Protein AF-A0A3S5FCS4-F1 (afdb_monomer)

Structure (mmCIF, N/CA/C/O backbone):
data_AF-A0A3S5FCS4-F1
#
_entry.id   AF-A0A3S5FCS4-F1
#
loop_
_atom_site.group_PDB
_atom_site.id
_atom_site.type_symbol
_atom_site.label_atom_id
_atom_site.label_alt_id
_atom_site.label_comp_id
_atom_site.label_asym_id
_atom_site.label_entity_id
_atom_site.label_seq_id
_atom_site.pdbx_PDB_ins_code
_atom_site.Cartn_x
_atom_site.Cartn_y
_atom_site.Cartn_z
_atom_site.occupancy
_atom_site.B_iso_or_equiv
_atom_site.auth_seq_id
_atom_site.auth_comp_id
_atom_site.auth_asym_id
_atom_site.auth_atom_id
_atom_site.pdbx_PDB_model_num
ATOM 1 N N . MET A 1 1 ? 0.473 -11.542 9.544 1.00 88.50 1 MET A N 1
ATOM 2 C CA . MET A 1 1 ? 0.260 -10.381 8.647 1.00 88.50 1 MET A CA 1
ATOM 3 C C . MET A 1 1 ? 1.457 -10.288 7.717 1.00 88.50 1 MET A C 1
ATOM 5 O O . MET A 1 1 ? 2.447 -10.946 8.009 1.00 88.50 1 MET A O 1
ATOM 9 N N . MET A 1 2 ? 1.379 -9.542 6.619 1.00 96.56 2 MET A N 1
ATOM 10 C CA . MET A 1 2 ? 2.517 -9.340 5.710 1.00 96.56 2 MET A CA 1
ATOM 11 C C . MET A 1 2 ? 2.547 -7.889 5.230 1.00 96.56 2 MET A C 1
ATOM 13 O O . MET A 1 2 ? 1.510 -7.363 4.830 1.00 96.56 2 MET A O 1
ATOM 17 N N . SER A 1 3 ? 3.722 -7.266 5.277 1.00 97.19 3 SER A N 1
ATOM 18 C CA . SER A 1 3 ? 3.947 -5.888 4.831 1.00 97.19 3 SER A CA 1
ATOM 19 C C . SER A 1 3 ? 4.472 -5.864 3.399 1.00 97.19 3 SER A C 1
ATOM 21 O O . SER A 1 3 ? 5.338 -6.660 3.045 1.00 97.19 3 SER A O 1
ATOM 23 N N . ILE A 1 4 ? 3.970 -4.935 2.588 1.00 97.81 4 ILE A N 1
ATOM 24 C CA . ILE A 1 4 ? 4.324 -4.771 1.174 1.00 97.81 4 ILE A CA 1
ATOM 25 C C . ILE A 1 4 ? 4.687 -3.303 0.938 1.00 97.81 4 ILE A C 1
ATOM 27 O O . ILE A 1 4 ? 3.957 -2.408 1.367 1.00 97.81 4 ILE A O 1
ATOM 31 N N . SER A 1 5 ? 5.789 -3.042 0.232 1.00 97.81 5 SER A N 1
ATOM 32 C CA . SER A 1 5 ? 6.222 -1.687 -0.134 1.00 97.81 5 SER A CA 1
ATOM 33 C C . SER A 1 5 ? 6.311 -1.539 -1.650 1.00 97.81 5 SER A C 1
ATOM 35 O O . SER A 1 5 ? 7.005 -2.322 -2.294 1.00 97.81 5 SER A O 1
ATOM 37 N N . GLY A 1 6 ? 5.642 -0.530 -2.222 1.00 97.06 6 GLY A N 1
ATOM 38 C CA . GLY A 1 6 ? 5.539 -0.375 -3.678 1.00 97.06 6 GLY A CA 1
ATOM 39 C C . GLY A 1 6 ? 6.875 -0.129 -4.369 1.00 97.06 6 GLY A C 1
ATOM 40 O O . GLY A 1 6 ? 7.219 -0.818 -5.321 1.00 97.06 6 GLY A O 1
ATOM 41 N N . HIS A 1 7 ? 7.689 0.782 -3.840 1.00 97.56 7 HIS A N 1
ATOM 42 C CA . HIS A 1 7 ? 8.987 1.124 -4.434 1.00 97.56 7 HIS A CA 1
ATOM 43 C C . HIS A 1 7 ? 10.051 0.015 -4.376 1.00 97.56 7 HIS A C 1
ATOM 45 O O . HIS A 1 7 ? 11.156 0.215 -4.870 1.00 97.56 7 HIS A O 1
ATOM 51 N N . LYS A 1 8 ? 9.749 -1.138 -3.764 1.00 96.69 8 LYS A N 1
ATOM 52 C CA . LYS A 1 8 ? 10.615 -2.329 -3.788 1.00 96.69 8 LYS A CA 1
ATOM 53 C C . LYS A 1 8 ? 10.250 -3.315 -4.896 1.00 96.69 8 LYS A C 1
ATOM 55 O O . LYS A 1 8 ? 10.973 -4.277 -5.102 1.00 96.69 8 LYS A O 1
ATOM 60 N N . ILE A 1 9 ? 9.151 -3.057 -5.596 1.00 96.44 9 ILE A N 1
ATOM 61 C CA . ILE A 1 9 ? 8.637 -3.865 -6.703 1.00 96.44 9 ILE A CA 1
ATOM 62 C C . ILE A 1 9 ? 8.338 -2.972 -7.914 1.00 96.44 9 ILE A C 1
ATOM 64 O O . ILE A 1 9 ? 7.323 -3.130 -8.574 1.00 96.44 9 ILE A O 1
ATOM 68 N N . TYR A 1 10 ? 9.196 -1.977 -8.170 1.00 96.81 10 TYR A N 1
ATOM 69 C CA . TYR A 1 10 ? 9.063 -1.015 -9.280 1.00 96.81 10 TYR A CA 1
ATOM 70 C C . TYR A 1 10 ? 7.820 -0.099 -9.229 1.00 96.81 10 TYR A C 1
ATOM 72 O O . TYR A 1 10 ? 7.535 0.623 -10.180 1.00 96.81 10 TYR A O 1
ATOM 80 N N . GLY A 1 11 ? 7.087 -0.079 -8.112 1.00 97.44 11 GLY A N 1
ATOM 81 C CA . GLY A 1 11 ? 5.973 0.840 -7.879 1.00 97.44 11 GLY A CA 1
ATOM 82 C C . GLY A 1 11 ? 6.409 2.224 -7.369 1.00 97.44 11 GLY A C 1
ATOM 83 O O . GLY A 1 11 ? 7.585 2.461 -7.083 1.00 97.44 11 GLY A O 1
ATOM 84 N N . PRO A 1 12 ? 5.466 3.166 -7.199 1.00 98.19 12 PRO A N 1
ATOM 85 C CA . PRO A 1 12 ? 5.785 4.507 -6.721 1.00 98.19 12 PRO A CA 1
ATOM 86 C C . PRO A 1 12 ? 6.198 4.524 -5.237 1.00 98.19 12 PRO A C 1
ATOM 88 O O . PRO A 1 12 ? 5.812 3.668 -4.434 1.00 98.19 12 PRO A O 1
ATOM 91 N N . LYS A 1 13 ? 6.983 5.537 -4.848 1.00 97.75 13 LYS A N 1
ATOM 92 C CA . LYS A 1 13 ? 7.296 5.829 -3.437 1.00 97.75 13 LYS A CA 1
ATOM 93 C C . LYS A 1 13 ? 6.055 6.374 -2.719 1.00 97.75 13 LYS A C 1
ATOM 95 O O . LYS A 1 13 ? 5.185 6.975 -3.337 1.00 97.75 13 LYS A O 1
ATOM 100 N N . GLY A 1 14 ? 5.989 6.176 -1.402 1.00 96.75 14 GLY A N 1
ATOM 101 C CA . GLY A 1 14 ? 4.890 6.691 -0.573 1.00 96.75 14 GLY A CA 1
ATOM 102 C C . GLY A 1 14 ? 3.626 5.824 -0.549 1.00 96.75 14 GLY A C 1
ATOM 103 O O . GLY A 1 14 ? 2.610 6.257 -0.015 1.00 96.75 14 GLY A O 1
ATOM 104 N N . VAL A 1 15 ? 3.675 4.597 -1.084 1.00 98.19 15 VAL A N 1
ATOM 105 C CA . VAL A 1 15 ? 2.569 3.631 -1.008 1.00 98.19 15 VAL A CA 1
ATOM 106 C C . VAL A 1 15 ? 3.057 2.229 -0.661 1.00 98.19 15 VAL A C 1
ATOM 108 O O . VAL A 1 15 ? 4.160 1.803 -1.018 1.00 98.19 15 VAL A O 1
ATOM 111 N N . GLY A 1 16 ? 2.210 1.504 0.053 1.00 97.44 16 GLY A N 1
ATOM 112 C CA . GLY A 1 16 ? 2.404 0.118 0.440 1.00 97.44 16 GLY A CA 1
ATOM 113 C C . GLY A 1 16 ? 1.070 -0.505 0.828 1.00 97.44 16 GLY A C 1
ATOM 114 O O . GLY A 1 16 ? 0.026 0.145 0.749 1.00 97.44 16 GLY A O 1
ATOM 115 N N . ALA A 1 17 ? 1.107 -1.762 1.250 1.00 97.75 17 ALA A N 1
ATOM 116 C CA . ALA A 1 17 ? -0.072 -2.484 1.705 1.00 97.75 17 ALA A CA 1
ATOM 117 C C . ALA A 1 17 ? 0.259 -3.361 2.915 1.00 97.75 17 ALA A C 1
ATOM 119 O O . ALA A 1 17 ? 1.389 -3.825 3.080 1.00 97.75 17 ALA A O 1
ATOM 120 N N . LEU A 1 18 ? -0.752 -3.606 3.746 1.00 97.50 18 LEU A N 1
ATOM 121 C CA . LEU A 1 18 ? -0.689 -4.551 4.853 1.00 97.50 18 LEU A CA 1
ATOM 122 C C . LEU A 1 18 ? -1.715 -5.655 4.619 1.00 97.50 18 LEU A C 1
ATOM 124 O O . LEU A 1 18 ? -2.924 -5.419 4.616 1.00 97.50 18 LEU A O 1
ATOM 128 N N . TYR A 1 19 ? -1.239 -6.885 4.467 1.00 97.25 19 TYR A N 1
ATOM 129 C CA . TYR A 1 19 ? -2.110 -8.045 4.425 1.00 97.25 19 TYR A CA 1
ATOM 130 C C . TYR A 1 19 ? -2.488 -8.487 5.843 1.00 97.25 19 TYR A C 1
ATOM 132 O O . TYR A 1 19 ? -1.663 -9.004 6.610 1.00 97.25 19 TYR A O 1
ATOM 140 N N . VAL A 1 20 ? -3.774 -8.335 6.163 1.00 96.94 20 VAL A N 1
ATOM 141 C CA . VAL A 1 20 ? -4.395 -8.834 7.393 1.00 96.94 20 VAL A CA 1
ATOM 142 C C . VAL A 1 20 ? -5.231 -10.069 7.062 1.00 96.94 20 VAL A C 1
ATOM 144 O O . VAL A 1 20 ? -6.221 -10.005 6.329 1.00 96.94 20 VAL A O 1
ATOM 147 N N . ARG A 1 21 ? -4.821 -11.222 7.602 1.00 96.62 21 ARG A N 1
ATOM 148 C CA . ARG A 1 21 ? -5.481 -12.507 7.347 1.00 96.62 21 ARG A CA 1
ATOM 149 C C . ARG A 1 21 ? -6.913 -12.487 7.889 1.00 96.62 21 ARG A C 1
ATOM 151 O O . ARG A 1 21 ? -7.143 -12.201 9.062 1.00 96.62 21 ARG A O 1
ATOM 158 N N . ARG A 1 22 ? -7.881 -12.841 7.035 1.00 94.44 22 ARG A N 1
ATOM 159 C CA . ARG A 1 22 ? -9.309 -12.873 7.403 1.00 94.44 22 ARG A CA 1
ATOM 160 C C . ARG A 1 22 ? -9.736 -14.164 8.106 1.00 94.44 22 ARG A C 1
ATOM 162 O O . ARG A 1 22 ? -10.665 -14.112 8.907 1.00 94.44 22 ARG A O 1
ATOM 169 N N . ARG A 1 23 ? -9.107 -15.308 7.798 1.00 95.31 23 ARG A N 1
ATOM 170 C CA . ARG A 1 23 ? -9.429 -16.625 8.385 1.00 95.31 23 ARG A CA 1
ATOM 171 C C . ARG A 1 23 ? -8.179 -17.484 8.641 1.00 95.31 23 ARG A C 1
ATOM 173 O O . ARG A 1 23 ? -7.459 -17.741 7.672 1.00 95.31 23 ARG A O 1
ATOM 180 N N . PRO A 1 24 ? -7.950 -17.949 9.892 1.00 93.44 24 PRO A N 1
ATOM 181 C CA . PRO A 1 24 ? -8.536 -17.444 11.140 1.00 93.44 24 PRO A CA 1
ATOM 182 C C . PRO A 1 24 ? -8.398 -15.920 11.252 1.00 93.44 24 PRO A C 1
ATOM 184 O O . PRO A 1 24 ? -7.494 -15.320 10.666 1.00 93.44 24 PRO A O 1
ATOM 187 N N . ARG A 1 25 ? -9.370 -15.291 11.918 1.00 94.38 25 ARG A N 1
ATOM 188 C CA . ARG A 1 25 ? -9.507 -13.832 11.942 1.00 94.38 25 ARG A CA 1
ATOM 189 C C . ARG A 1 25 ? -8.412 -13.216 12.804 1.00 94.38 25 ARG A C 1
ATOM 191 O O . ARG A 1 25 ? -8.390 -13.436 14.009 1.00 94.38 25 ARG A O 1
ATOM 198 N N . VAL A 1 26 ? -7.561 -12.402 12.188 1.00 95.88 26 VAL A N 1
ATOM 199 C CA . VAL A 1 26 ? -6.589 -11.556 12.890 1.00 95.88 26 VAL A CA 1
ATOM 200 C C . VAL A 1 26 ? -7.215 -10.178 13.107 1.00 95.88 26 VAL A C 1
ATOM 202 O O . VAL A 1 26 ? -7.800 -9.615 12.179 1.00 95.88 26 VAL A O 1
ATOM 205 N N . ARG A 1 27 ? -7.136 -9.654 14.333 1.00 92.81 27 ARG A N 1
ATOM 206 C CA . ARG A 1 27 ? -7.565 -8.291 14.680 1.00 92.81 27 ARG A CA 1
ATOM 207 C C . ARG A 1 27 ? -6.329 -7.432 14.923 1.00 92.81 27 ARG A C 1
ATOM 209 O O . ARG A 1 27 ? -5.361 -7.922 15.493 1.00 92.81 27 ARG A O 1
ATOM 216 N N . ILE A 1 28 ? -6.383 -6.184 14.480 1.00 94.38 28 ILE A N 1
ATOM 217 C CA . ILE A 1 28 ? -5.356 -5.177 14.735 1.00 94.38 28 ILE A CA 1
ATOM 218 C C . ILE A 1 28 ? -6.016 -3.899 15.223 1.00 94.38 28 ILE A C 1
ATOM 220 O O . ILE A 1 28 ? -7.149 -3.606 14.839 1.00 94.38 28 ILE A O 1
ATOM 224 N N . GLU A 1 29 ? -5.296 -3.166 16.058 1.00 94.81 29 GLU A N 1
ATOM 225 C CA . GLU A 1 29 ? -5.660 -1.818 16.462 1.00 94.81 29 GLU A CA 1
ATOM 226 C C . GLU A 1 29 ? -5.106 -0.818 15.442 1.00 94.81 29 GLU A C 1
ATOM 228 O O . GLU A 1 29 ? -3.968 -0.950 14.980 1.00 94.81 29 GLU A O 1
ATOM 233 N N . ALA A 1 30 ? -5.923 0.157 15.044 1.00 95.56 30 ALA A N 1
ATOM 234 C CA . ALA A 1 30 ? -5.474 1.211 14.148 1.00 95.56 30 ALA A CA 1
ATOM 235 C C . ALA A 1 30 ? -4.556 2.185 14.884 1.00 95.56 30 ALA A C 1
ATOM 237 O O . ALA A 1 30 ? -4.944 2.785 15.878 1.00 95.56 30 ALA A O 1
ATOM 238 N N . LEU A 1 31 ? -3.367 2.411 14.326 1.00 96.38 31 LEU A N 1
ATOM 239 C CA . LEU A 1 31 ? -2.436 3.429 14.824 1.00 96.38 31 LE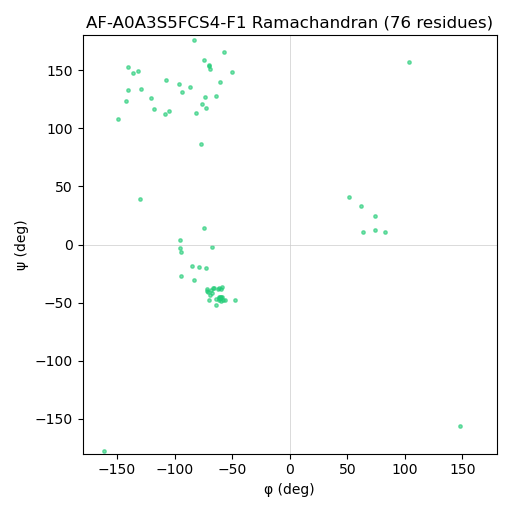U A CA 1
ATOM 240 C C . LEU A 1 31 ? -2.821 4.850 14.383 1.00 96.38 31 LEU A C 1
ATOM 242 O O . LEU A 1 31 ? 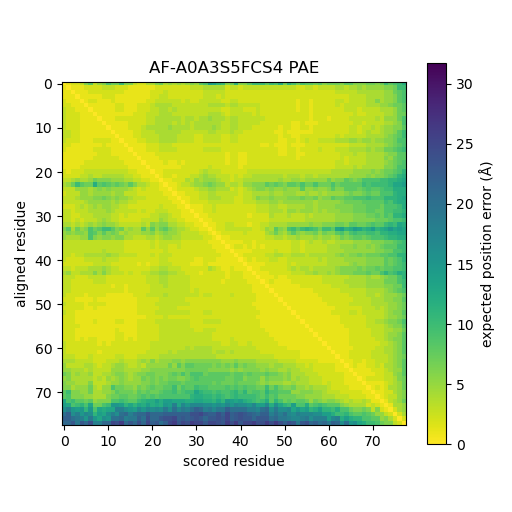-2.342 5.829 14.943 1.00 96.38 31 LEU A O 1
ATOM 246 N N . GLN A 1 32 ? -3.643 4.970 13.335 1.00 95.75 32 GLN A N 1
ATOM 247 C CA . GLN A 1 32 ? -4.066 6.246 12.757 1.00 95.75 32 GLN A CA 1
ATOM 248 C C . GLN A 1 32 ? -5.536 6.513 13.088 1.00 95.75 32 GLN A C 1
ATOM 250 O O . GLN A 1 32 ? -6.426 5.845 12.552 1.00 95.75 32 GLN A O 1
ATOM 255 N N . SER A 1 33 ? -5.784 7.523 13.920 1.00 96.12 33 SER A N 1
ATOM 256 C CA . SER A 1 33 ? -7.127 8.029 14.229 1.00 96.12 33 SER A CA 1
ATOM 257 C C . SER A 1 33 ? -7.759 8.748 13.028 1.00 96.12 33 SER A C 1
ATOM 259 O O . SER A 1 33 ? -7.052 9.319 12.197 1.00 96.12 33 SER A O 1
ATOM 261 N N . GLY A 1 34 ? -9.093 8.734 12.924 1.00 95.00 34 GLY A N 1
ATOM 262 C CA . GLY A 1 34 ? -9.836 9.414 11.856 1.00 95.00 34 GLY A CA 1
ATOM 263 C C . GLY A 1 34 ? -11.133 8.702 11.454 1.00 95.00 34 GLY A C 1
ATOM 264 O O . GLY A 1 34 ? -11.711 7.959 12.240 1.00 95.00 34 GLY A O 1
ATOM 265 N N . GLY A 1 35 ? -11.594 8.937 10.220 1.00 95.62 35 GLY A N 1
ATOM 266 C CA . GLY A 1 35 ? -12.920 8.535 9.717 1.00 95.62 35 GLY A CA 1
ATOM 267 C C . GLY A 1 35 ? -13.127 7.046 9.403 1.00 95.62 35 GLY A C 1
ATOM 268 O O . GLY A 1 35 ? -14.088 6.706 8.719 1.00 95.62 35 GLY A O 1
ATOM 269 N N . GLY A 1 36 ? -12.241 6.154 9.851 1.00 94.38 36 GLY A N 1
ATOM 270 C CA . GLY A 1 36 ? -12.453 4.707 9.743 1.00 94.38 36 GLY A CA 1
ATOM 271 C C . GLY A 1 36 ? -12.293 4.109 8.337 1.00 94.38 36 GLY A C 1
ATOM 272 O O . GLY A 1 36 ? -12.846 3.041 8.060 1.00 94.38 36 GLY A O 1
ATOM 273 N N . GLN A 1 37 ? -11.531 4.753 7.446 1.00 97.38 37 GLN A N 1
ATOM 274 C CA . GLN A 1 37 ? -11.149 4.174 6.150 1.00 97.38 37 GLN A CA 1
ATOM 275 C C . GLN A 1 37 ? -10.408 2.829 6.315 1.00 97.38 37 GLN A C 1
ATOM 277 O O . GLN A 1 37 ? -10.014 2.437 7.417 1.00 97.38 37 GLN A O 1
ATOM 282 N N . GLU A 1 38 ? -10.271 2.071 5.219 1.00 95.94 38 GLU A N 1
ATOM 283 C CA . GLU A 1 38 ? -9.625 0.747 5.221 1.00 95.94 38 GLU A CA 1
ATOM 284 C C . GLU A 1 38 ? -10.193 -0.192 6.306 1.00 95.94 38 GLU A C 1
ATOM 286 O O . GLU A 1 38 ? -9.466 -0.924 6.978 1.00 95.94 38 GLU A O 1
ATOM 291 N N . ARG A 1 39 ? -11.525 -0.169 6.488 1.00 94.94 39 ARG A N 1
ATOM 292 C CA . ARG A 1 39 ? -12.274 -0.959 7.491 1.00 94.94 39 ARG A CA 1
ATOM 293 C C . ARG A 1 39 ? -11.890 -0.635 8.939 1.00 94.94 39 ARG A C 1
ATOM 295 O O . ARG A 1 39 ? -11.871 -1.530 9.784 1.00 94.94 39 ARG A O 1
ATOM 302 N N . GLY A 1 40 ? -11.549 0.621 9.205 1.00 95.00 40 GLY A N 1
ATOM 303 C CA . GLY A 1 40 ? -11.090 1.074 10.512 1.00 95.00 40 GLY A CA 1
ATOM 304 C C . GLY A 1 40 ? -9.668 0.642 10.856 1.00 95.00 40 GLY A C 1
ATOM 305 O O . GLY A 1 40 ? -9.296 0.759 12.013 1.00 95.00 40 GLY A O 1
ATOM 306 N N . MET A 1 41 ? -8.881 0.130 9.899 1.00 95.94 41 MET A N 1
ATOM 307 C CA . MET A 1 41 ? -7.493 -0.297 10.142 1.00 95.94 41 MET A CA 1
ATOM 308 C C . MET A 1 41 ? -6.468 0.792 9.807 1.00 95.94 41 MET A C 1
ATOM 310 O O . MET A 1 41 ? -5.377 0.806 10.376 1.00 95.94 41 MET A O 1
ATOM 314 N N . ARG A 1 42 ? -6.799 1.700 8.883 1.00 96.94 42 ARG A N 1
ATOM 315 C CA . ARG A 1 42 ? -5.938 2.820 8.494 1.00 96.94 42 ARG A CA 1
ATOM 316 C C . ARG A 1 42 ? -6.805 4.000 8.078 1.00 96.94 42 ARG A C 1
ATOM 318 O O . ARG A 1 42 ? -7.407 3.985 7.008 1.00 96.94 42 ARG A O 1
ATOM 325 N N . SER A 1 43 ? -6.840 5.027 8.917 1.00 96.19 43 SER A N 1
ATOM 326 C CA . SER A 1 43 ? -7.578 6.256 8.624 1.00 96.19 43 SER A CA 1
ATOM 327 C C . SER A 1 43 ? -6.869 7.129 7.585 1.00 96.19 43 SER A C 1
ATOM 329 O O . SER A 1 43 ? -5.659 7.036 7.377 1.00 96.19 43 SER A O 1
ATOM 331 N N . GLY A 1 44 ? -7.635 8.013 6.949 1.00 95.75 44 GLY A N 1
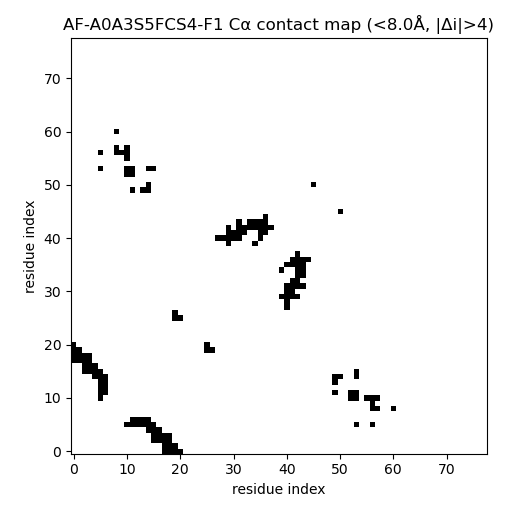ATOM 332 C CA . GLY A 1 44 ? -7.150 8.965 5.952 1.00 95.75 44 GLY A CA 1
ATOM 333 C C . GLY A 1 44 ? -7.499 8.564 4.521 1.00 95.75 44 GLY A C 1
ATOM 334 O O . GLY A 1 44 ? -7.740 7.396 4.214 1.00 95.75 44 GLY A O 1
ATOM 335 N N . THR A 1 45 ? -7.532 9.556 3.633 1.00 97.12 45 THR A N 1
ATOM 336 C CA . THR A 1 45 ? -7.902 9.375 2.225 1.00 97.12 45 THR A CA 1
ATOM 337 C C . THR A 1 45 ? -6.948 8.409 1.525 1.00 97.12 45 THR A C 1
ATOM 339 O O . THR A 1 45 ? -5.732 8.429 1.747 1.00 97.12 45 THR A O 1
ATOM 342 N N . VAL A 1 46 ? -7.509 7.550 0.676 1.00 96.94 46 VAL A N 1
ATOM 343 C CA . VAL A 1 46 ? -6.738 6.635 -0.166 1.00 96.94 46 VAL A CA 1
ATOM 344 C C . VAL A 1 46 ? -6.136 7.434 -1.330 1.00 96.94 46 VAL A C 1
ATOM 346 O O . VAL A 1 46 ? -6.890 8.042 -2.089 1.00 96.94 46 VAL A O 1
ATOM 349 N N . PRO A 1 47 ? -4.800 7.463 -1.503 1.00 97.56 47 PRO A N 1
ATOM 350 C CA . PRO A 1 47 ? -4.172 8.185 -2.604 1.00 97.56 47 PRO A CA 1
ATOM 351 C C . PRO A 1 47 ? -4.310 7.384 -3.906 1.00 97.56 47 PRO A C 1
ATOM 353 O O . PRO A 1 47 ? -3.426 6.603 -4.266 1.00 97.56 47 PRO A O 1
ATOM 356 N N . THR A 1 48 ? -5.430 7.566 -4.611 1.00 98.25 48 THR A N 1
ATOM 357 C CA . THR A 1 48 ? -5.822 6.756 -5.779 1.00 98.25 48 THR A CA 1
ATOM 358 C C . THR A 1 48 ? -4.707 6.557 -6.815 1.00 98.25 48 THR A C 1
ATOM 360 O O . THR A 1 48 ? -4.456 5.402 -7.158 1.00 98.25 48 THR A O 1
ATOM 363 N N . PRO A 1 49 ? -3.964 7.591 -7.269 1.00 98.31 49 PRO A N 1
ATOM 364 C CA . PRO A 1 49 ? -2.900 7.393 -8.259 1.00 98.31 49 PRO A CA 1
ATOM 365 C C . PRO A 1 49 ? -1.785 6.462 -7.764 1.00 98.31 49 PRO A C 1
ATOM 367 O O . PRO A 1 49 ? -1.278 5.634 -8.518 1.00 98.31 49 PRO A O 1
ATOM 370 N N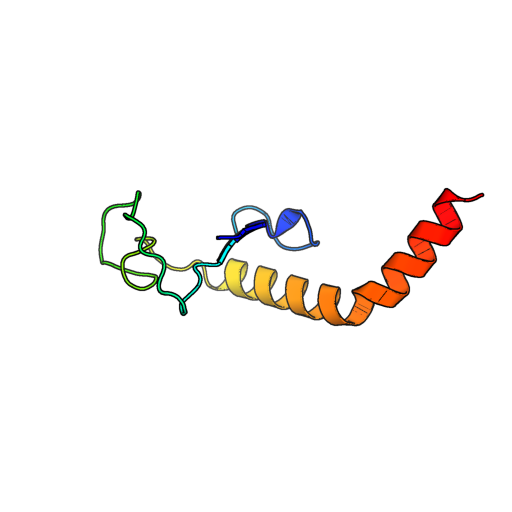 . LEU A 1 50 ? -1.432 6.550 -6.478 1.00 98.31 50 LEU A N 1
ATOM 371 C CA . LEU A 1 50 ? -0.389 5.711 -5.897 1.00 98.31 50 LEU A CA 1
ATOM 372 C C . LEU A 1 50 ? -0.854 4.261 -5.742 1.00 98.31 50 LEU A C 1
ATOM 374 O O . LEU A 1 50 ? -0.087 3.342 -6.020 1.00 98.31 50 LEU A O 1
ATOM 378 N N . VAL A 1 51 ? -2.107 4.041 -5.335 1.00 98.06 51 VAL A N 1
ATOM 379 C CA . VAL A 1 51 ? -2.675 2.687 -5.221 1.00 98.06 51 VAL A CA 1
ATOM 380 C C . VAL A 1 51 ? -2.819 2.031 -6.594 1.00 98.06 51 VAL A C 1
ATOM 382 O O . VAL A 1 51 ? -2.514 0.847 -6.730 1.00 98.06 51 VAL A O 1
ATOM 385 N N . VAL A 1 52 ? -3.193 2.795 -7.627 1.00 98.56 52 VAL A N 1
ATOM 386 C CA . VAL A 1 52 ? -3.176 2.323 -9.023 1.00 98.56 52 VAL A CA 1
ATOM 387 C C . VAL A 1 52 ? -1.757 1.937 -9.442 1.00 98.56 52 VAL A C 1
ATOM 389 O O . VAL A 1 52 ? -1.558 0.851 -9.986 1.00 98.56 52 VAL A O 1
ATOM 392 N N . GLY A 1 53 ? -0.761 2.775 -9.136 1.00 98.31 53 GLY A N 1
ATOM 393 C CA . GLY A 1 53 ? 0.645 2.472 -9.405 1.00 98.31 53 GLY A CA 1
ATOM 394 C C . GLY A 1 53 ? 1.122 1.193 -8.711 1.00 98.31 53 GLY A C 1
ATOM 395 O O . GLY A 1 53 ? 1.734 0.342 -9.352 1.00 98.31 53 GLY A O 1
ATOM 396 N N . LEU A 1 54 ? 0.785 1.009 -7.430 1.00 98.56 54 LEU A N 1
ATOM 397 C CA . LEU A 1 54 ? 1.089 -0.216 -6.683 1.00 98.56 54 LEU A CA 1
ATOM 398 C C . LEU A 1 54 ? 0.406 -1.444 -7.300 1.00 98.56 54 LEU A C 1
ATOM 400 O O . LEU A 1 54 ? 1.047 -2.474 -7.480 1.00 98.56 54 LEU A O 1
ATOM 404 N N . GLY A 1 55 ? -0.882 -1.345 -7.639 1.00 98.12 55 GLY A N 1
ATOM 405 C CA . GLY A 1 55 ? -1.627 -2.442 -8.258 1.00 98.12 55 GLY A CA 1
ATOM 406 C C . GLY A 1 55 ? -1.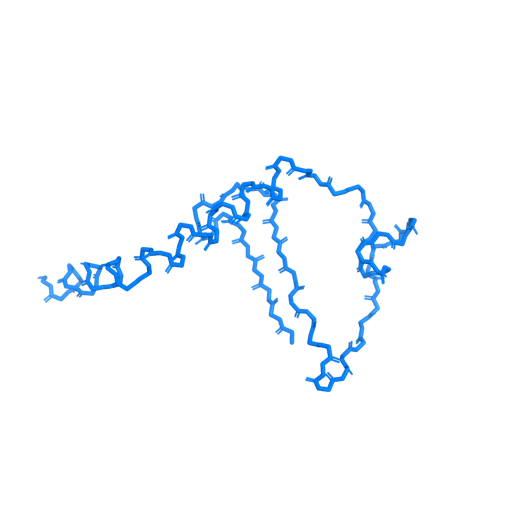052 -2.844 -9.616 1.00 98.12 55 GLY A C 1
ATOM 407 O O . GLY A 1 55 ? -0.967 -4.033 -9.923 1.00 98.12 55 GLY A O 1
ATOM 408 N N . THR A 1 56 ? -0.608 -1.867 -10.406 1.00 98.38 56 THR A N 1
ATOM 409 C CA . THR A 1 56 ? 0.044 -2.118 -11.693 1.00 98.38 56 THR A CA 1
ATOM 410 C C . THR A 1 56 ? 1.413 -2.756 -11.540 1.00 98.38 56 THR A C 1
ATOM 412 O O . THR A 1 56 ? 1.678 -3.746 -12.216 1.00 98.38 56 THR A O 1
ATOM 415 N N . ALA A 1 57 ? 2.228 -2.272 -10.605 1.00 98.00 57 ALA A N 1
ATOM 416 C CA . ALA A 1 57 ? 3.497 -2.899 -10.259 1.00 98.00 57 ALA A CA 1
ATOM 417 C C . ALA A 1 57 ? 3.309 -4.369 -9.844 1.00 98.00 57 ALA A C 1
ATOM 419 O O . ALA A 1 57 ? 3.952 -5.253 -10.398 1.00 98.00 57 ALA A O 1
ATOM 420 N N . CYS A 1 58 ? 2.352 -4.661 -8.955 1.00 98.06 58 CYS A N 1
ATOM 421 C CA . CYS A 1 58 ? 2.044 -6.035 -8.545 1.00 98.06 58 CYS A CA 1
ATOM 422 C C . CYS A 1 58 ? 1.605 -6.934 -9.713 1.00 98.06 58 CYS A C 1
ATOM 424 O O . CYS A 1 58 ? 1.956 -8.112 -9.732 1.00 98.0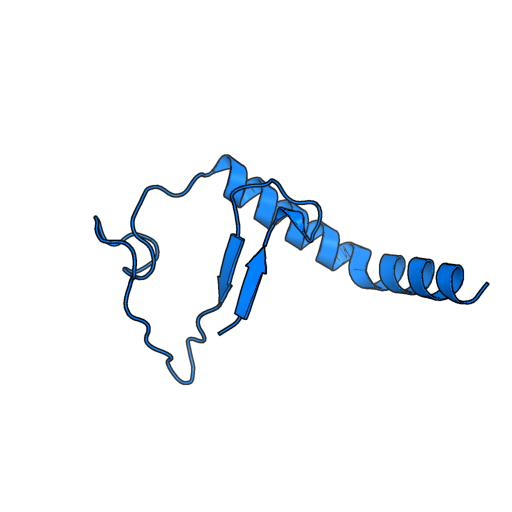6 58 CYS A O 1
ATOM 426 N N . ARG A 1 59 ? 0.820 -6.406 -10.663 1.0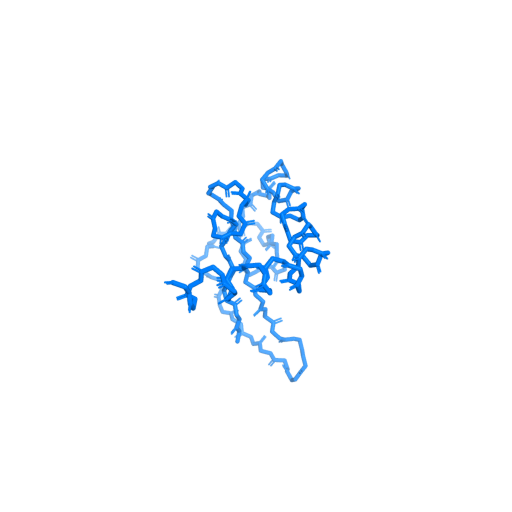0 98.31 59 ARG A N 1
ATOM 427 C CA . ARG A 1 59 ? 0.372 -7.159 -11.845 1.00 98.31 59 ARG A CA 1
ATOM 428 C C . ARG A 1 59 ? 1.555 -7.550 -12.727 1.00 98.31 59 ARG A C 1
ATOM 430 O O . ARG A 1 59 ? 1.729 -8.733 -12.985 1.00 98.31 59 ARG A O 1
ATOM 437 N N . LEU A 1 60 ? 2.384 -6.570 -13.088 1.00 97.50 60 LEU A N 1
ATOM 438 C CA . LEU A 1 60 ? 3.574 -6.788 -13.911 1.00 97.50 60 LEU A CA 1
ATOM 439 C C . LEU A 1 60 ? 4.556 -7.733 -13.218 1.00 97.50 60 LEU A C 1
ATOM 441 O O . LEU A 1 60 ? 5.016 -8.694 -13.819 1.00 97.50 60 LEU A O 1
ATOM 445 N N . CYS A 1 61 ? 4.815 -7.530 -11.921 1.00 96.50 61 CYS A N 1
ATOM 446 C CA . CYS A 1 61 ? 5.672 -8.434 -11.162 1.00 96.50 61 CYS A CA 1
ATOM 447 C C . CYS A 1 61 ? 5.143 -9.867 -11.160 1.00 96.50 61 CYS A C 1
ATOM 449 O O . CYS A 1 61 ? 5.953 -10.777 -11.195 1.00 96.50 61 CYS A O 1
ATOM 451 N N . LYS A 1 62 ? 3.823 -10.088 -11.115 1.00 96.38 62 LYS A N 1
ATOM 452 C CA . LYS A 1 62 ? 3.249 -11.439 -11.166 1.00 96.38 62 LYS A CA 1
ATOM 453 C C . LYS A 1 62 ? 3.454 -12.101 -12.532 1.00 96.38 62 LYS A C 1
ATOM 455 O O . LYS A 1 62 ? 3.691 -13.303 -12.569 1.00 96.38 62 LYS A O 1
ATOM 460 N N . GLU A 1 63 ? 3.323 -11.342 -13.614 1.00 97.31 63 GLU A N 1
ATOM 461 C CA . GLU A 1 63 ? 3.485 -11.828 -14.992 1.00 97.31 63 GLU A CA 1
ATOM 462 C C . GLU A 1 63 ? 4.954 -12.148 -15.303 1.00 97.31 63 GLU A C 1
ATOM 464 O O . GLU A 1 63 ? 5.253 -13.196 -15.863 1.00 97.31 63 GLU A O 1
ATOM 469 N N . GLU A 1 64 ? 5.872 -11.298 -14.844 1.00 95.75 64 GLU A N 1
ATOM 470 C CA . GLU A 1 64 ? 7.299 -11.380 -15.175 1.00 95.75 64 GLU A CA 1
ATOM 471 C C . GLU A 1 64 ? 8.143 -12.132 -14.134 1.00 95.75 64 GLU A C 1
ATOM 473 O O . GLU A 1 64 ? 9.353 -12.270 -14.319 1.00 95.75 64 GLU A O 1
ATOM 478 N N . MET A 1 65 ? 7.556 -12.593 -13.020 1.00 94.19 65 MET A N 1
ATOM 479 C CA . MET A 1 65 ? 8.325 -13.077 -11.861 1.00 94.19 65 MET A CA 1
ATOM 480 C C . MET A 1 65 ? 9.263 -14.228 -12.213 1.00 94.19 65 MET A C 1
ATOM 482 O O . MET A 1 65 ? 10.428 -14.214 -11.828 1.00 94.19 65 MET A O 1
ATOM 486 N N . GLU A 1 66 ? 8.745 -15.228 -12.924 1.00 93.56 66 GLU A N 1
ATOM 487 C CA . GLU A 1 66 ? 9.481 -16.448 -13.252 1.00 93.56 66 GLU A CA 1
ATOM 488 C C . GLU A 1 66 ? 10.585 -16.166 -14.274 1.00 93.56 66 GLU A C 1
ATOM 490 O O . GLU A 1 66 ? 11.742 -16.517 -14.045 1.00 93.56 66 GLU A O 1
ATOM 495 N N . ALA A 1 67 ? 10.253 -15.441 -15.348 1.00 92.75 67 ALA A N 1
ATOM 496 C CA . ALA A 1 67 ? 11.211 -15.052 -16.378 1.00 92.75 67 ALA A CA 1
ATOM 497 C C . ALA A 1 67 ? 12.333 -14.177 -15.801 1.00 92.75 67 ALA A C 1
ATOM 499 O O . ALA A 1 67 ? 13.516 -14.457 -16.003 1.00 92.75 67 ALA A O 1
ATOM 500 N N . SER A 1 68 ? 11.968 -13.164 -15.013 1.00 90.44 68 SER A N 1
ATOM 501 C CA . SER A 1 68 ? 12.922 -12.294 -14.325 1.00 90.44 68 SER A CA 1
ATOM 502 C C . SER A 1 68 ? 13.815 -13.092 -13.379 1.00 90.44 68 SER A C 1
ATOM 504 O O . SER A 1 68 ? 15.029 -12.906 -13.381 1.00 90.44 68 SER A O 1
ATOM 506 N N . PHE A 1 69 ? 13.243 -14.007 -12.591 1.00 92.00 69 PHE A N 1
ATOM 507 C CA . PHE A 1 69 ? 14.008 -14.828 -11.655 1.00 92.00 69 PHE A CA 1
ATOM 508 C C . PHE A 1 69 ? 15.067 -15.668 -12.374 1.00 92.00 69 PHE A C 1
ATOM 510 O O . PHE A 1 69 ? 16.235 -15.610 -11.997 1.00 92.00 69 PHE A O 1
ATOM 517 N N . VAL A 1 70 ? 14.697 -16.373 -13.448 1.00 91.19 70 VAL A N 1
ATOM 518 C CA . VAL A 1 70 ? 15.642 -17.183 -14.237 1.00 91.19 70 VAL A CA 1
ATOM 519 C C . VAL A 1 70 ? 16.755 -16.317 -14.829 1.00 91.19 70 VAL A C 1
ATOM 521 O O . VAL A 1 70 ? 17.931 -16.664 -14.703 1.00 91.19 70 VAL A O 1
ATOM 524 N N . LEU A 1 71 ? 16.408 -15.169 -15.420 1.00 89.31 71 LEU A N 1
ATOM 525 C CA . LEU A 1 71 ? 17.385 -14.238 -15.989 1.00 89.31 71 LEU A CA 1
ATOM 526 C C . LEU A 1 71 ? 18.367 -13.720 -14.930 1.00 89.31 71 LEU A C 1
ATOM 528 O O . LEU A 1 71 ? 19.574 -13.689 -15.173 1.00 89.31 71 LEU A O 1
ATOM 532 N N . TYR A 1 72 ? 17.882 -13.327 -13.752 1.00 88.62 72 TYR A N 1
ATOM 533 C CA . TYR A 1 72 ? 18.746 -12.821 -12.686 1.00 88.62 72 TYR A CA 1
ATOM 534 C C . TYR A 1 72 ? 19.592 -13.926 -12.041 1.00 88.62 72 TYR A C 1
ATOM 536 O O . TYR A 1 72 ? 20.767 -13.696 -11.761 1.00 88.62 72 TYR A O 1
ATOM 544 N N . SER A 1 73 ? 19.051 -15.132 -11.851 1.00 87.06 73 SER A N 1
ATOM 545 C CA . SER A 1 73 ? 19.809 -16.272 -11.317 1.00 87.06 73 SER A CA 1
ATOM 546 C C . SER A 1 73 ? 20.919 -16.736 -12.264 1.00 87.06 73 SER A C 1
ATOM 548 O O . SER A 1 73 ? 22.012 -17.068 -11.804 1.00 87.06 73 SER A O 1
ATOM 550 N N . ALA A 1 74 ? 20.670 -16.715 -13.576 1.00 80.31 74 ALA A N 1
ATOM 551 C CA . ALA A 1 74 ? 21.678 -17.045 -14.579 1.00 80.31 74 ALA A CA 1
ATOM 552 C C . ALA A 1 74 ? 22.810 -16.005 -14.622 1.00 80.31 74 ALA A C 1
ATOM 554 O O . ALA A 1 74 ? 23.977 -16.378 -14.675 1.00 80.31 74 ALA A O 1
ATOM 555 N N . ASN A 1 75 ? 22.480 -14.713 -14.527 1.00 72.12 75 ASN A N 1
ATOM 556 C CA . ASN A 1 75 ? 23.475 -13.633 -14.545 1.00 72.12 75 ASN A CA 1
ATOM 557 C C . ASN A 1 75 ? 24.309 -13.522 -13.258 1.00 72.12 75 ASN A C 1
ATOM 559 O O . ASN A 1 75 ? 25.372 -12.920 -13.288 1.00 72.12 75 ASN A O 1
ATOM 563 N N . ILE A 1 76 ? 23.843 -14.069 -12.132 1.00 68.44 76 ILE A N 1
ATOM 564 C CA . ILE A 1 76 ? 24.595 -14.089 -10.862 1.00 68.44 76 ILE A CA 1
ATOM 565 C C . ILE A 1 76 ? 25.565 -15.282 -10.783 1.00 68.44 76 ILE A C 1
ATOM 567 O O . ILE A 1 76 ? 26.480 -15.273 -9.965 1.00 68.44 76 ILE A O 1
ATOM 571 N N . SER A 1 77 ? 25.365 -16.311 -11.612 1.00 59.66 77 SER A N 1
ATOM 572 C CA . SER A 1 77 ? 26.174 -17.541 -11.604 1.00 59.66 77 SER A CA 1
ATOM 573 C C . SER A 1 77 ? 27.327 -17.528 -12.622 1.00 59.66 77 SER A C 1
ATOM 575 O O . SER A 1 77 ? 28.008 -18.543 -12.770 1.00 59.66 77 SER A O 1
ATOM 577 N N . LEU A 1 78 ? 27.523 -16.406 -13.325 1.00 51.66 78 LEU A N 1
ATOM 578 C CA . LEU A 1 78 ? 28.637 -16.117 -14.237 1.00 51.66 78 LEU A CA 1
ATOM 579 C C . LEU A 1 78 ? 29.599 -15.127 -13.572 1.00 51.66 78 LEU A C 1
ATOM 581 O O . LEU A 1 78 ? 30.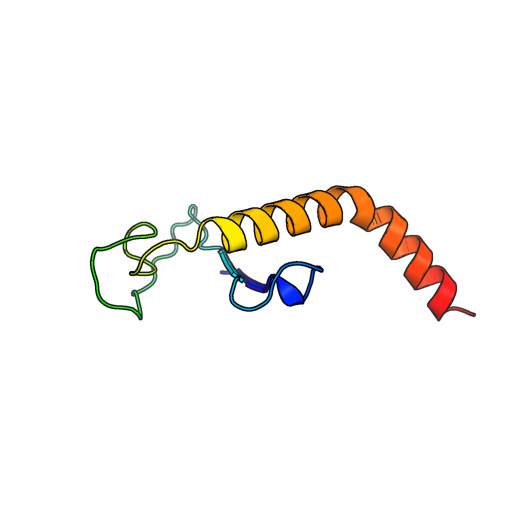821 -15.293 -13.773 1.00 51.66 78 LEU A O 1
#

Foldseek 3Di:
DDKFAQVVLVFDHPDIDDDADPVVHDDDAAPDDDDCPPVNNYDDDDPVVRVVRSVVSVVVCVVCVVVVVVVVVVVVVD

Solvent-accessible surface area (backbone atoms only — not comparable to full-atom values): 4730 Å² total; per-residue (Å²): 118,48,82,46,58,19,56,82,52,83,18,47,79,96,40,64,50,73,46,71,50,71,77,78,72,64,85,78,83,45,90,45,83,69,88,40,32,75,88,48,50,42,32,59,85,79,61,61,73,48,53,52,37,32,54,49,23,55,50,52,50,66,73,42,43,65,64,50,48,53,55,52,56,57,65,71,76,110

Mean predicted aligned error: 4.28 Å

InterPro domains:
  IPR000192 Aminotransferase class V domain [PF00266] (1-67)
  IPR015421 Pyridoxal phosphate-dependent transferase, major domain [G3DSA:3.40.640.10] (1-64)
  IPR015424 Pyridoxal phosphate-dependent transferase [SSF53383] (2-68)

Secondary structure (DSSP, 8-state):
-EEEEGGGTT--TT-EEEE--TTTTP----SS-SS-HHHHTS-S---HHHHHHHHHHHHHHHHHHHHHHHHHHHHH--

Nearest PDB structures (foldseek):
  8rme-assemb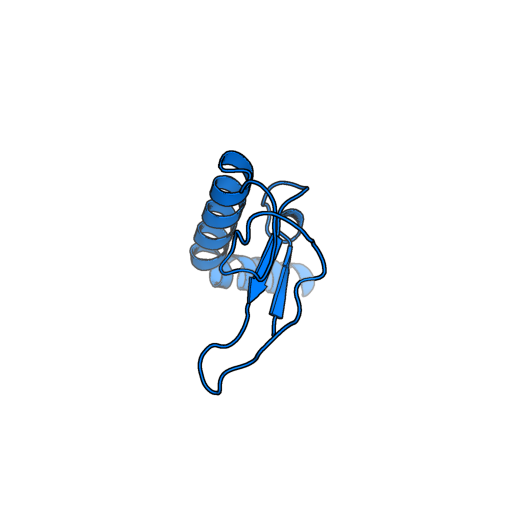ly1_A  TM=1.008E+00  e=2.922E-07  Homo sapiens
  5wkp-assembly1_E  TM=1.004E+00  e=3.357E-07  Homo sapiens
  8pk8-assembly1_A  TM=1.007E+00  e=4.432E-07  Homo sapiens
  3lvj-assembly1_B  TM=1.005E+00  e=5.037E-06  Escherichia coli O157:H7 str. EDL933
  3lvj-assembly1_A  TM=1.005E+00  e=5.787E-06  Escherichia coli O157:H7 str. EDL933

pLDDT: mean 94.0, std 8.02, range [51.66, 98.56]

Radius of gyration: 16.23 Å; Cα contacts (8 Å, |Δi|>4): 79; chains: 1; bounding box: 42×27×33 Å

Organism: NCBI:txid117903

Sequence (78 aa):
MMSISGHKIYGPKGVGALYVRRRPRVRIEALQSGGGQERGMRSGTVPTPLVVGLGTACRLCKEEMEASFVLYSANISL